Protein AF-A0A7S3TUI2-F1 (afdb_monomer)

Radius of gyration: 23.2 Å; Cα contacts (8 Å, |Δi|>4): 223; chains: 1; bounding box: 75×54×44 Å

InterPro domains:
  IPR006652 Kelch repeat type 1 [PF01344] (15-44)
  IPR006652 Kelch repeat type 1 [PF01344] (53-99)
  IPR006652 Kelch repeat type 1 [SM00612] (15-64)
  IPR006652 Kelch re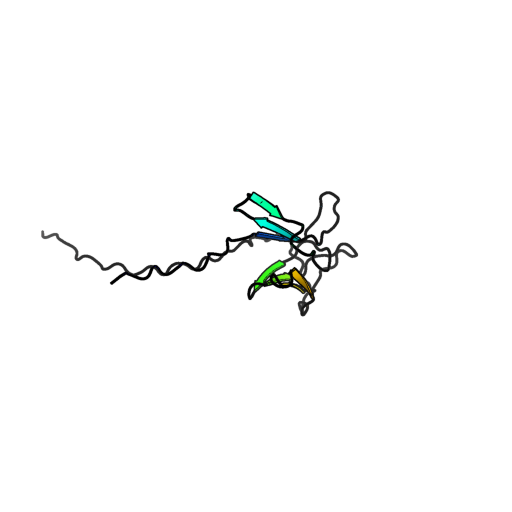peat type 1 [SM00612] (65-118)
  IPR015915 Kelch-type beta-propeller [G3DSA:2.120.10.80] (8-119)
  IPR015915 Kelch-type beta-propeller [SSF117281] (14-117)

Secondary structure (DSSP, 8-state):
-----------PPP-EEEE--B-TTS-B---EEEEETTTTEEESTTSPPPSS--BS-EEEEETTEEEEE--B-TTT-PBP--EEEEETTTTEEEEEPPPSS-----TTS--------PPPP-PPPPPPPP-----

Mean predicted aligned error: 13.83 Å

pLDDT: mean 73.82, std 20.95, range [31.34, 95.69]

Foldseek 3Di:
DDDDDPPDPPPPQDKDKDAWAADPVRATFQFIWIADPVVRDIDRPLADGEPAGFHQWDWDADPNKIKTAWGAHPPPRDTFQWMWIADNVVRDIDTDDGHPDRDGNPPPDDDDPDPPPDPDPDDDDDDDDDDDDDD

Organism: Emiliania huxleyi (NCBI:txid2903)

Nearest PDB structures (foldseek):
  8pjz-assembly1_A  TM=9.582E-01  e=3.071E-08  synthetic construct
  8pjt-assembly4_D  TM=9.402E-01  e=4.796E-08  synthetic construct
  8pjt-assembly1_A  TM=9.113E-01  e=6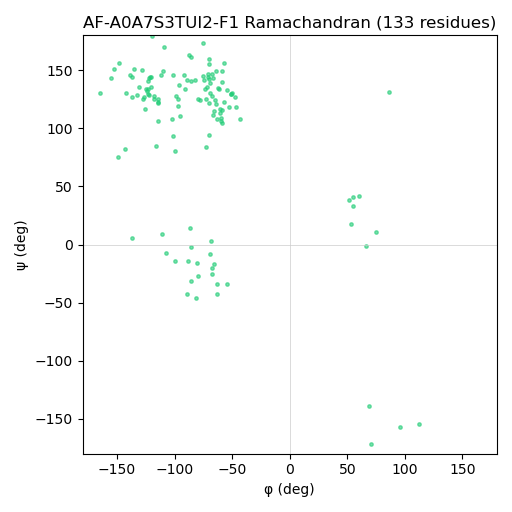.700E-08  synthetic construct
  2xn4-assembly2_B  TM=9.693E-01  e=2.552E-07  Homo sapiens
  2woz-assembly1_A-2  TM=9.482E-01  e=1.435E-06  Rattus norvegicus

Solvent-accessible surface area (backbone atoms only — not comparable to full-atom values): 8543 Å² total; per-residue (Å²): 136,85,82,79,77,78,75,75,71,80,76,76,74,81,65,50,76,49,65,46,29,66,48,97,86,69,46,51,30,24,54,32,40,34,37,36,78,88,81,71,43,76,43,52,92,81,42,51,48,50,94,60,39,22,23,52,59,45,76,49,78,57,97,82,23,43,36,44,38,32,2,28,36,73,91,76,62,45,59,27,26,53,23,38,36,36,36,75,87,80,44,41,57,43,82,51,82,55,50,96,63,58,39,61,56,67,84,89,72,77,89,81,86,78,82,79,73,75,77,77,80,79,77,83,76,84,82,77,84,87,81,83,80,92,131

Structure (mmCIF, N/CA/C/O backbone):
data_AF-A0A7S3TUI2-F1
#
_entry.id   AF-A0A7S3TUI2-F1
#
loop_
_atom_site.group_PDB
_atom_site.id
_atom_site.type_symbol
_atom_site.label_atom_id
_atom_site.label_alt_id
_atom_site.label_comp_id
_atom_site.label_asym_id
_atom_site.label_entity_id
_atom_site.label_seq_id
_atom_site.pdbx_PDB_ins_code
_atom_site.Cartn_x
_atom_site.Cartn_y
_atom_site.Cartn_z
_atom_site.occupancy
_atom_site.B_iso_or_equiv
_atom_site.auth_seq_id
_atom_site.auth_comp_id
_atom_site.auth_asym_id
_atom_site.auth_atom_id
_atom_site.pdbx_PDB_model_num
ATOM 1 N N . ALA A 1 1 ? -46.607 -6.151 27.277 1.00 38.62 1 ALA A N 1
ATOM 2 C CA . ALA A 1 1 ? -45.816 -6.702 26.156 1.00 38.62 1 ALA A CA 1
ATOM 3 C C . ALA A 1 1 ? -44.622 -5.784 25.904 1.00 38.62 1 ALA A C 1
ATOM 5 O O . ALA A 1 1 ? -44.820 -4.630 25.546 1.00 38.62 1 ALA A O 1
ATOM 6 N N . ALA A 1 2 ? -43.404 -6.236 26.212 1.00 39.94 2 ALA A N 1
ATOM 7 C CA . ALA A 1 2 ? -42.20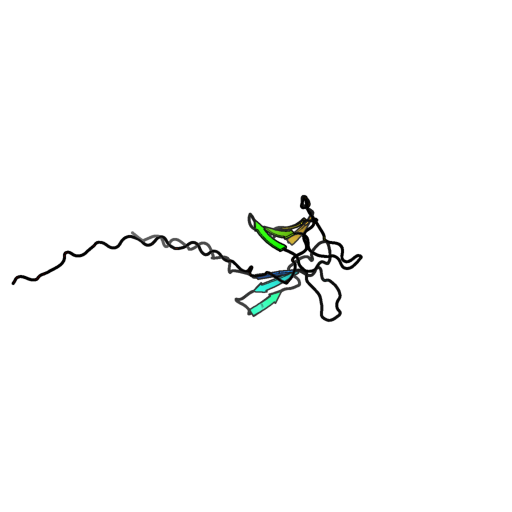0 -5.408 26.150 1.00 39.94 2 ALA A CA 1
ATOM 8 C C . ALA A 1 2 ? -41.713 -5.251 24.699 1.00 39.94 2 ALA A C 1
ATOM 10 O O . ALA A 1 2 ? -41.465 -6.238 24.009 1.00 39.94 2 ALA A O 1
ATOM 11 N N . ALA A 1 3 ? -41.572 -4.005 24.247 1.00 47.34 3 ALA A N 1
ATOM 12 C CA . ALA A 1 3 ? -41.016 -3.672 22.943 1.00 47.34 3 ALA A CA 1
ATOM 13 C C . ALA A 1 3 ? -39.532 -4.070 22.888 1.00 47.34 3 ALA A C 1
ATOM 15 O O . ALA A 1 3 ? -38.692 -3.529 23.612 1.00 47.34 3 ALA A O 1
ATOM 16 N N . GLY A 1 4 ? -39.215 -5.040 22.029 1.00 44.81 4 GLY A N 1
ATOM 17 C CA . GLY A 1 4 ? -37.859 -5.521 21.798 1.00 44.81 4 GLY A CA 1
ATOM 18 C C . GLY A 1 4 ? -36.952 -4.397 21.307 1.00 44.81 4 GLY A C 1
ATOM 19 O O . GLY A 1 4 ? -37.056 -3.944 20.166 1.00 44.81 4 GLY A O 1
ATOM 20 N N . ARG A 1 5 ? -36.031 -3.957 22.168 1.00 60.12 5 ARG A N 1
ATOM 21 C CA . ARG A 1 5 ? -34.910 -3.098 21.782 1.00 60.12 5 ARG A CA 1
ATOM 22 C C . ARG A 1 5 ? -34.095 -3.844 20.730 1.00 60.12 5 ARG A C 1
ATOM 24 O O . ARG A 1 5 ? -33.386 -4.797 21.051 1.00 60.12 5 ARG A O 1
ATOM 31 N N . ARG A 1 6 ? -34.200 -3.419 19.468 1.00 57.91 6 ARG A N 1
ATOM 32 C CA . ARG A 1 6 ? -33.293 -3.854 18.402 1.00 57.91 6 ARG A CA 1
ATOM 33 C C . ARG A 1 6 ? -31.892 -3.448 18.847 1.00 57.91 6 ARG A C 1
ATOM 35 O O . ARG A 1 6 ? -31.571 -2.264 18.863 1.00 57.91 6 ARG A O 1
ATOM 42 N N . ARG A 1 7 ? -31.083 -4.412 19.290 1.00 57.09 7 ARG A N 1
ATOM 43 C CA . ARG A 1 7 ? -29.672 -4.161 19.582 1.00 57.09 7 ARG A CA 1
ATOM 44 C C . ARG A 1 7 ? -29.042 -3.707 18.271 1.00 57.09 7 ARG A C 1
ATOM 46 O O . ARG A 1 7 ? -28.997 -4.478 17.313 1.00 57.09 7 ARG A O 1
ATOM 53 N N . CYS A 1 8 ? -28.607 -2.450 18.214 1.00 49.78 8 CYS A N 1
ATOM 54 C CA . CYS A 1 8 ? -27.708 -1.997 17.166 1.00 49.78 8 CYS A CA 1
ATOM 55 C C . CYS A 1 8 ? -26.528 -2.970 17.160 1.00 49.78 8 CYS A C 1
ATOM 57 O O . CYS A 1 8 ? -25.853 -3.116 18.181 1.00 49.78 8 CYS A O 1
ATOM 59 N N . ARG A 1 9 ? -26.316 -3.677 16.041 1.00 54.94 9 ARG A N 1
ATOM 60 C CA . ARG A 1 9 ? -25.053 -4.386 15.801 1.00 54.94 9 ARG A CA 1
ATOM 61 C C . ARG A 1 9 ? -23.949 -3.388 16.123 1.00 54.94 9 ARG A C 1
ATOM 63 O O . ARG A 1 9 ? -24.029 -2.261 15.637 1.00 54.94 9 ARG A O 1
ATOM 70 N N . SER A 1 10 ? -23.005 -3.764 16.982 1.00 58.78 10 SER A N 1
ATOM 71 C CA . SER A 1 10 ? -21.883 -2.914 17.385 1.00 58.78 10 SER A CA 1
ATOM 72 C C . SER A 1 10 ? -21.327 -2.213 16.148 1.00 58.78 10 SER A C 1
ATOM 74 O O . SER A 1 10 ? -20.761 -2.871 15.271 1.00 58.78 10 SER A O 1
ATOM 76 N N . ALA A 1 11 ? -21.570 -0.907 16.025 1.00 59.66 11 ALA A N 1
ATOM 77 C CA . ALA A 1 11 ? -21.078 -0.143 14.896 1.00 59.66 11 ALA A CA 1
ATOM 78 C C . ALA A 1 11 ? -19.554 -0.206 14.971 1.00 59.66 11 ALA A C 1
ATOM 80 O O . ALA A 1 11 ? -18.949 0.344 15.893 1.00 59.66 11 ALA A O 1
ATOM 81 N N . ARG A 1 12 ? -18.937 -0.961 14.059 1.00 65.69 12 ARG A N 1
ATOM 82 C CA . ARG A 1 12 ? -17.483 -1.047 13.973 1.00 65.69 12 ARG A CA 1
ATOM 83 C C . ARG A 1 12 ? -16.993 0.371 13.686 1.00 65.69 12 ARG A C 1
ATOM 85 O O . ARG A 1 12 ? -17.400 0.964 12.688 1.00 65.69 12 ARG A O 1
ATOM 92 N N . ARG A 1 13 ? -16.219 0.942 14.614 1.00 76.12 13 ARG A N 1
ATOM 93 C CA . ARG A 1 13 ? -15.742 2.325 14.507 1.00 76.12 13 ARG A CA 1
ATOM 94 C C . ARG A 1 13 ? -14.919 2.476 13.221 1.00 76.12 13 ARG A C 1
ATOM 96 O O . ARG A 1 13 ? -14.184 1.544 12.878 1.00 76.12 13 ARG A O 1
ATOM 103 N N . PRO A 1 14 ? -15.064 3.594 12.489 1.00 82.81 14 PRO A N 1
ATOM 104 C CA . PRO A 1 14 ? -14.249 3.834 11.309 1.00 82.81 14 PRO A CA 1
ATOM 105 C C . PRO A 1 14 ? -12.780 3.919 11.731 1.00 82.81 14 PRO A C 1
ATOM 107 O O . PRO A 1 14 ? -12.460 4.570 12.721 1.00 82.81 14 PRO A O 1
ATOM 110 N N . ARG A 1 15 ? -11.908 3.247 10.982 1.00 86.00 15 ARG A N 1
ATOM 111 C CA . ARG A 1 15 ? -10.452 3.317 11.133 1.00 86.00 15 ARG A CA 1
ATOM 112 C C . ARG A 1 15 ? -9.857 3.790 9.823 1.00 86.00 15 ARG A C 1
ATOM 114 O O . ARG A 1 15 ? -10.380 3.441 8.762 1.00 86.00 15 ARG A O 1
ATOM 121 N N . MET A 1 16 ? -8.797 4.579 9.908 1.00 90.88 16 MET A N 1
ATOM 122 C CA . MET A 1 16 ? -8.069 5.054 8.737 1.00 90.88 16 MET A CA 1
ATOM 123 C C . MET A 1 16 ? -6.803 4.223 8.559 1.00 90.88 16 MET A C 1
ATOM 125 O O . MET A 1 16 ? -6.217 3.768 9.536 1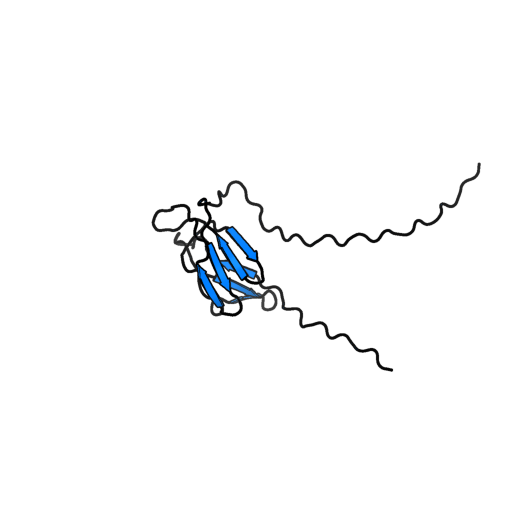.00 90.88 16 MET A O 1
ATOM 129 N N . PHE A 1 17 ? -6.424 4.004 7.305 1.00 90.81 17 PHE A N 1
ATOM 130 C CA . PHE A 1 17 ? -5.213 3.290 6.934 1.00 90.81 17 PHE A CA 1
ATOM 131 C C . PHE A 1 17 ? -4.389 4.182 6.015 1.00 90.81 17 PHE A C 1
ATOM 133 O O . PHE A 1 17 ? -4.940 4.765 5.077 1.00 90.81 17 PHE A O 1
ATOM 140 N N . VAL A 1 18 ? -3.094 4.275 6.288 1.00 91.00 18 VAL A N 1
ATOM 141 C CA . VAL A 1 18 ? -2.108 4.995 5.478 1.00 91.00 18 VAL A CA 1
ATOM 142 C C . VAL A 1 18 ? -1.027 4.006 5.089 1.00 91.00 18 VAL A C 1
ATOM 144 O O . VAL A 1 18 ? -0.600 3.216 5.920 1.00 91.00 18 VAL A O 1
ATOM 147 N N . PHE A 1 19 ? -0.629 3.994 3.822 1.00 91.31 19 PHE A N 1
ATOM 148 C CA . PHE A 1 19 ? 0.406 3.087 3.349 1.00 91.31 19 PHE A CA 1
ATOM 149 C C . PHE A 1 19 ? 1.158 3.645 2.152 1.00 91.31 19 PHE A C 1
ATOM 151 O O . PHE A 1 19 ? 0.599 4.380 1.333 1.00 91.31 19 PHE A O 1
ATOM 158 N N . GLY A 1 20 ? 2.417 3.232 2.037 1.00 90.00 20 GLY A N 1
ATOM 159 C CA . GLY A 1 20 ? 3.319 3.713 0.998 1.00 90.00 20 GLY A CA 1
ATOM 160 C C . GLY A 1 20 ? 3.744 5.165 1.198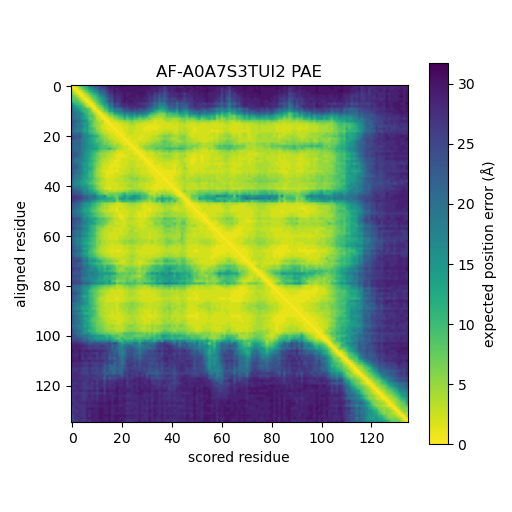 1.00 90.00 20 GLY A C 1
ATOM 161 O O . GLY A 1 20 ? 3.457 5.793 2.212 1.00 90.00 20 GLY A O 1
ATOM 162 N N . GLY A 1 21 ? 4.431 5.714 0.199 1.00 88.31 21 GLY A N 1
ATOM 163 C CA . GLY A 1 21 ? 4.916 7.091 0.217 1.00 88.31 21 GLY A CA 1
ATOM 164 C C . GLY A 1 21 ? 6.434 7.178 0.287 1.00 88.31 21 GLY A C 1
ATOM 165 O O . GLY A 1 21 ? 7.145 6.289 -0.182 1.00 88.31 21 GLY A O 1
ATOM 166 N N . ARG A 1 22 ? 6.920 8.298 0.820 1.00 88.69 22 ARG A N 1
ATOM 167 C CA . ARG A 1 22 ? 8.341 8.639 0.908 1.00 88.69 22 ARG A CA 1
ATOM 168 C C . ARG A 1 22 ? 8.644 9.128 2.322 1.00 88.69 22 ARG A C 1
ATOM 170 O O . ARG A 1 22 ? 7.933 10.005 2.809 1.00 88.69 22 ARG A O 1
ATOM 177 N N . SER A 1 23 ? 9.662 8.556 2.958 1.00 88.12 23 SER A N 1
ATOM 178 C CA . SER A 1 23 ? 10.109 8.948 4.297 1.00 88.12 23 SER A CA 1
ATOM 179 C C . SER A 1 23 ? 10.891 10.268 4.274 1.00 88.12 23 SER A C 1
ATOM 181 O O . SER A 1 23 ? 11.206 10.812 3.208 1.00 88.12 23 SER A O 1
ATOM 183 N N . SER A 1 24 ? 11.230 10.779 5.463 1.00 87.19 24 SER A N 1
ATOM 184 C CA . SER A 1 24 ? 12.104 11.949 5.643 1.00 87.19 24 SER A CA 1
ATOM 185 C C . SER A 1 24 ? 13.452 11.792 4.941 1.00 87.19 24 SER A C 1
ATOM 187 O O . SER A 1 24 ? 13.969 12.754 4.380 1.00 87.19 24 SER A O 1
ATOM 189 N N . ASP A 1 25 ? 13.965 10.564 4.896 1.00 88.81 25 ASP A N 1
ATOM 190 C CA . ASP A 1 25 ? 15.281 10.232 4.345 1.00 88.81 25 ASP A CA 1
ATOM 191 C C . ASP A 1 25 ? 15.227 9.981 2.835 1.00 88.81 25 ASP A C 1
ATOM 193 O O . ASP A 1 25 ? 16.145 9.423 2.246 1.00 88.81 25 ASP A O 1
ATOM 197 N N . ALA A 1 26 ? 14.124 10.380 2.198 1.00 83.88 26 ALA A N 1
ATOM 198 C CA . ALA A 1 26 ? 13.827 10.180 0.789 1.00 83.88 26 ALA A CA 1
ATOM 199 C C . ALA A 1 26 ? 13.615 8.730 0.326 1.00 83.88 26 ALA A C 1
ATOM 201 O O . ALA A 1 26 ? 13.251 8.548 -0.839 1.00 83.88 26 ALA A O 1
ATOM 202 N N . ALA A 1 27 ? 13.741 7.749 1.219 1.00 87.88 27 ALA A N 1
ATOM 203 C CA . ALA A 1 27 ? 13.476 6.347 0.924 1.00 87.88 27 ALA A CA 1
ATOM 204 C C . ALA A 1 27 ? 11.986 6.108 0.664 1.00 87.88 27 ALA A C 1
ATOM 206 O O . ALA A 1 27 ? 11.114 6.770 1.247 1.00 87.88 27 ALA A O 1
ATOM 207 N N . PHE A 1 28 ? 11.667 5.164 -0.219 1.00 89.75 28 PHE A N 1
ATOM 208 C CA . PHE A 1 28 ? 10.273 4.782 -0.416 1.00 89.75 28 PHE A CA 1
ATOM 209 C C . PHE A 1 28 ? 9.899 3.785 0.669 1.00 89.75 28 PHE A C 1
ATOM 211 O O . PHE A 1 28 ? 10.688 2.921 1.044 1.00 89.75 28 PHE A O 1
ATOM 218 N N . VAL A 1 29 ? 8.681 3.899 1.187 1.00 90.56 29 VAL A N 1
ATOM 219 C CA . VAL A 1 29 ? 8.228 3.048 2.291 1.00 90.56 29 VAL A CA 1
ATOM 220 C C . VAL A 1 29 ? 7.172 2.061 1.820 1.00 90.56 29 VAL A C 1
ATOM 222 O O . VAL A 1 29 ? 6.410 2.321 0.886 1.00 90.56 29 VAL A O 1
ATOM 225 N N . ASN A 1 30 ? 7.141 0.901 2.468 1.00 91.56 30 ASN A N 1
ATOM 226 C CA . ASN A 1 30 ? 6.083 -0.099 2.349 1.00 91.56 30 ASN A CA 1
ATOM 227 C C . ASN A 1 30 ? 5.261 -0.221 3.640 1.00 91.56 30 ASN A C 1
ATOM 229 O O . ASN A 1 30 ? 4.455 -1.142 3.755 1.00 91.56 30 ASN A O 1
ATOM 233 N N . SER A 1 31 ? 5.457 0.676 4.610 1.00 90.44 31 SER A N 1
ATOM 234 C CA . SER A 1 31 ? 4.713 0.660 5.866 1.00 90.44 31 SER A CA 1
ATOM 235 C C . SER A 1 31 ? 3.208 0.774 5.617 1.00 90.44 31 SER A C 1
ATOM 237 O O . SER A 1 31 ? 2.752 1.369 4.636 1.00 90.44 31 SER A O 1
ATOM 239 N N . LEU A 1 32 ? 2.442 0.155 6.511 1.00 91.00 32 LEU A N 1
ATOM 240 C CA . LEU A 1 32 ? 1.005 0.330 6.654 1.00 91.00 32 LEU A CA 1
ATOM 241 C C . LEU A 1 32 ? 0.784 0.783 8.093 1.00 91.00 32 LEU A C 1
ATOM 243 O O . LEU A 1 32 ? 1.257 0.137 9.017 1.00 91.00 32 LEU A O 1
ATOM 247 N N . GLU A 1 33 ? 0.058 1.873 8.273 1.00 90.31 33 GLU A N 1
ATOM 248 C CA . GLU A 1 33 ? -0.250 2.459 9.570 1.00 90.31 33 GLU A CA 1
ATOM 249 C C . GLU A 1 33 ? -1.764 2.557 9.714 1.00 90.31 33 GLU A C 1
ATOM 251 O O . GLU A 1 33 ? -2.484 2.867 8.754 1.00 90.31 33 GLU A O 1
ATOM 256 N N . ARG A 1 34 ? -2.271 2.281 10.916 1.00 91.12 34 ARG A N 1
ATOM 257 C CA . ARG A 1 34 ? -3.702 2.337 11.209 1.00 91.12 34 ARG A CA 1
ATOM 258 C C . ARG A 1 34 ? -3.990 3.377 12.274 1.00 91.12 34 ARG A C 1
ATOM 260 O O . ARG A 1 34 ? -3.500 3.256 13.382 1.00 91.12 34 ARG A O 1
ATOM 267 N N . TYR A 1 35 ? -4.876 4.316 11.987 1.00 90.50 35 TYR A N 1
ATOM 268 C CA . TYR A 1 35 ? -5.327 5.300 12.964 1.00 90.50 35 TYR A CA 1
ATOM 269 C C . TYR A 1 35 ? -6.671 4.900 13.581 1.00 90.50 35 TYR A C 1
ATOM 271 O O . TYR A 1 35 ? -7.645 4.632 12.855 1.00 90.50 35 TYR A O 1
ATOM 279 N N . ASP A 1 36 ? -6.729 4.877 14.916 1.00 88.62 36 ASP A N 1
ATOM 280 C CA . ASP A 1 36 ? -7.970 4.730 15.678 1.00 88.62 36 ASP A CA 1
ATOM 281 C C . ASP A 1 36 ? -8.424 6.099 16.230 1.00 88.62 36 ASP A C 1
ATOM 283 O O . ASP A 1 36 ? -7.842 6.621 17.182 1.00 88.62 36 ASP A O 1
ATOM 287 N N . PRO A 1 37 ? -9.502 6.697 15.682 1.00 88.62 37 PRO A N 1
ATOM 288 C CA . PRO A 1 37 ? -9.977 8.009 16.123 1.00 88.62 37 PRO A CA 1
ATOM 289 C C . PRO A 1 37 ? -10.587 8.000 17.532 1.00 88.62 37 PRO A C 1
ATOM 291 O O . PRO A 1 37 ? -10.939 9.060 18.042 1.00 88.62 37 PRO A O 1
ATOM 294 N N . SER A 1 38 ? -10.794 6.828 18.147 1.00 88.56 38 SER A N 1
ATOM 295 C CA . SER A 1 38 ? -11.338 6.743 19.505 1.00 88.56 38 SER A CA 1
ATOM 296 C C . SER A 1 38 ? -10.279 6.852 20.593 1.00 88.56 38 SER A C 1
ATOM 298 O O . SER A 1 38 ? -10.582 7.394 21.654 1.00 88.56 38 SER A O 1
ATOM 300 N N . THR A 1 39 ? -9.062 6.383 20.323 1.00 90.56 39 THR A N 1
ATOM 301 C CA . THR A 1 39 ? -7.902 6.560 21.207 1.00 90.56 39 THR A CA 1
ATOM 302 C C . THR A 1 39 ? -7.004 7.703 20.749 1.00 90.56 39 THR A C 1
ATOM 304 O O . THR A 1 39 ? -6.218 8.204 21.542 1.00 90.56 39 THR A O 1
ATOM 307 N N . ASN A 1 40 ? -7.190 8.178 19.510 1.00 90.81 40 ASN A N 1
ATOM 308 C CA . ASN A 1 40 ? -6.343 9.176 18.864 1.00 90.81 40 ASN A CA 1
ATOM 309 C C . ASN A 1 40 ? -4.887 8.700 18.730 1.00 90.81 40 ASN A C 1
ATOM 311 O O . ASN A 1 40 ? -3.944 9.456 18.949 1.00 90.81 40 ASN A O 1
ATOM 315 N N . GLU A 1 41 ? -4.718 7.436 18.356 1.00 90.56 41 GLU A N 1
ATOM 316 C CA . GLU A 1 41 ? -3.412 6.789 18.260 1.00 90.56 41 GLU A CA 1
ATOM 317 C C . GLU A 1 41 ? -3.228 6.119 16.899 1.00 90.56 41 GLU A C 1
ATOM 319 O O . GLU A 1 41 ? -4.187 5.666 16.259 1.00 90.56 41 GLU A O 1
ATOM 324 N N . TRP A 1 42 ? -1.969 6.063 16.470 1.00 90.06 42 TRP A N 1
ATOM 325 C CA . TRP A 1 42 ? -1.524 5.238 15.357 1.00 90.06 42 TRP A CA 1
ATOM 326 C C . TRP A 1 42 ? -1.078 3.878 15.892 1.00 90.06 42 TRP A C 1
ATOM 328 O O . TRP A 1 42 ? -0.355 3.787 16.878 1.00 90.06 42 TRP A O 1
ATOM 338 N N . GLU A 1 43 ? -1.529 2.817 15.239 1.00 85.62 43 GLU A N 1
ATOM 339 C CA . GLU A 1 43 ? -1.209 1.436 15.558 1.00 85.62 43 GLU A CA 1
ATOM 340 C C . GLU A 1 43 ? -0.399 0.832 14.408 1.00 85.62 43 GLU A C 1
ATOM 342 O O . GLU A 1 43 ? -0.948 0.525 13.344 1.00 85.62 43 GLU A O 1
ATOM 347 N N . GLU A 1 44 ? 0.898 0.647 14.633 1.00 71.25 44 GLU A N 1
ATOM 348 C CA . GLU A 1 44 ? 1.828 0.075 13.650 1.00 71.25 44 GLU A CA 1
ATOM 349 C C . GLU A 1 44 ? 1.893 -1.456 13.754 1.00 71.25 44 GLU A C 1
ATOM 351 O O . GLU A 1 44 ? 1.794 -2.166 12.758 1.00 71.25 44 GLU A O 1
ATOM 356 N N . GLU A 1 45 ? 1.944 -2.000 14.973 1.00 60.66 45 GLU A N 1
ATOM 357 C CA . GLU A 1 45 ? 2.119 -3.444 15.213 1.00 60.66 45 GLU A CA 1
ATOM 358 C C . GLU A 1 45 ? 0.940 -4.306 14.725 1.00 60.66 45 GLU A C 1
ATOM 360 O O . GLU A 1 45 ? 1.041 -5.525 14.577 1.00 60.66 45 GLU A O 1
ATOM 365 N N . ALA A 1 46 ? -0.218 -3.692 14.478 1.00 64.00 46 ALA A N 1
ATOM 366 C CA . ALA A 1 46 ? -1.442 -4.409 14.145 1.00 64.00 46 ALA A CA 1
ATOM 367 C C . ALA A 1 46 ? -1.596 -4.729 12.647 1.00 64.00 46 ALA A C 1
ATOM 369 O O . ALA A 1 46 ? -2.624 -5.316 12.271 1.00 64.00 46 ALA A O 1
ATOM 370 N N . VAL A 1 47 ? -0.651 -4.309 11.800 1.00 80.31 47 VAL A N 1
ATOM 371 C CA . VAL A 1 47 ? -0.813 -4.282 10.343 1.00 80.31 47 VAL A CA 1
ATOM 372 C C . VAL A 1 47 ? 0.471 -4.671 9.598 1.00 80.31 47 VAL A C 1
ATOM 374 O O . VAL A 1 47 ? 1.546 -4.158 9.875 1.00 80.31 47 VAL A O 1
ATOM 377 N N . ALA A 1 48 ? 0.367 -5.600 8.640 1.00 88.88 48 ALA A N 1
ATOM 378 C CA . ALA A 1 48 ? 1.523 -6.022 7.845 1.00 88.88 48 ALA A CA 1
ATOM 379 C C . ALA A 1 48 ? 1.902 -4.963 6.790 1.00 88.88 48 ALA A C 1
ATOM 381 O O . ALA A 1 48 ? 1.000 -4.351 6.204 1.00 88.88 48 ALA A O 1
ATOM 382 N N . PRO A 1 49 ? 3.201 -4.776 6.493 1.00 91.44 49 PRO A N 1
ATOM 383 C CA . PRO A 1 49 ? 3.643 -3.865 5.443 1.00 91.44 49 PRO A CA 1
ATOM 384 C C . PRO A 1 49 ? 3.298 -4.410 4.049 1.00 91.44 49 PRO A C 1
ATOM 386 O O . PRO A 1 49 ? 3.164 -5.621 3.860 1.00 91.44 49 PRO A O 1
ATOM 389 N N . MET A 1 50 ? 3.177 -3.513 3.068 1.00 92.00 50 MET A N 1
ATOM 390 C CA . MET A 1 50 ? 3.034 -3.866 1.652 1.00 92.00 50 MET A CA 1
ATOM 391 C C . MET A 1 50 ? 4.205 -4.736 1.179 1.00 92.00 50 MET A C 1
ATOM 393 O O . MET A 1 50 ? 5.314 -4.675 1.719 1.00 92.00 50 MET A O 1
ATOM 397 N N . LEU A 1 51 ? 3.980 -5.509 0.117 1.00 91.38 51 LEU A N 1
ATOM 398 C CA . LEU A 1 51 ? 4.994 -6.405 -0.447 1.00 91.38 51 LEU A CA 1
ATOM 399 C C . LEU A 1 51 ? 6.151 -5.633 -1.082 1.00 91.38 51 LEU A C 1
ATOM 401 O O . LEU A 1 51 ? 7.260 -6.149 -1.190 1.00 91.38 51 LEU A O 1
ATOM 405 N N . THR A 1 52 ? 5.898 -4.399 -1.507 1.00 88.81 52 THR A N 1
ATOM 406 C CA . THR A 1 52 ? 6.905 -3.545 -2.134 1.00 88.81 52 THR A CA 1
ATOM 407 C C . THR A 1 52 ? 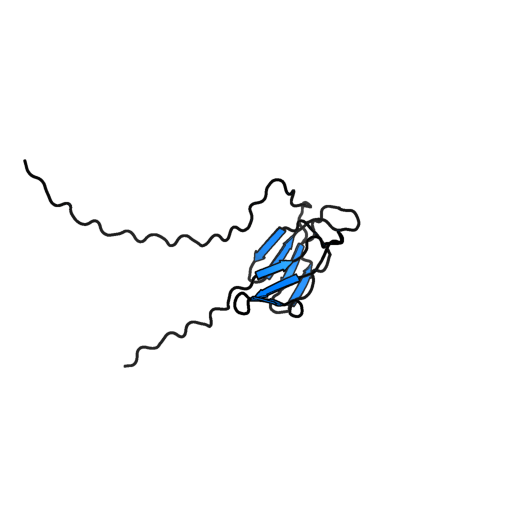6.799 -2.109 -1.636 1.00 88.81 52 THR A C 1
ATOM 409 O O . THR A 1 52 ? 5.712 -1.603 -1.346 1.00 88.81 52 THR A O 1
ATOM 412 N N . ALA A 1 53 ? 7.950 -1.445 -1.539 1.00 90.25 53 ALA A N 1
ATOM 413 C CA . ALA A 1 53 ? 8.038 -0.030 -1.210 1.00 90.25 53 ALA A CA 1
ATOM 414 C C . ALA A 1 53 ? 7.734 0.819 -2.443 1.00 90.25 53 ALA A C 1
ATOM 416 O O . ALA A 1 53 ? 8.335 0.634 -3.506 1.00 90.25 53 ALA A O 1
ATOM 417 N N . ARG A 1 54 ? 6.768 1.731 -2.312 1.00 89.25 54 ARG A N 1
ATOM 418 C CA . ARG A 1 54 ? 6.250 2.499 -3.448 1.00 89.25 54 ARG A CA 1
ATOM 419 C C . ARG A 1 54 ? 5.645 3.832 -3.016 1.00 89.25 54 ARG A C 1
ATOM 421 O O . ARG A 1 54 ? 4.953 3.911 -2.001 1.00 89.25 54 ARG A O 1
ATOM 428 N N . ARG A 1 55 ? 5.837 4.874 -3.832 1.00 87.69 55 ARG A N 1
ATOM 429 C CA . ARG A 1 55 ? 5.171 6.185 -3.686 1.00 87.69 55 ARG A CA 1
ATOM 430 C C . ARG A 1 55 ? 4.131 6.419 -4.779 1.00 87.69 55 ARG A C 1
ATOM 432 O O . ARG A 1 55 ? 4.078 5.678 -5.757 1.00 87.69 55 ARG A O 1
ATOM 439 N N . CYS A 1 56 ? 3.327 7.475 -4.625 1.00 85.06 56 CYS A N 1
ATOM 440 C CA . CYS A 1 56 ? 2.301 7.874 -5.601 1.00 85.06 56 CYS A CA 1
ATOM 441 C C . CYS A 1 56 ? 1.308 6.742 -5.931 1.00 85.06 56 CYS A C 1
ATOM 443 O O . CYS A 1 56 ? 0.831 6.625 -7.060 1.00 85.06 56 CYS A O 1
ATOM 445 N N . VAL A 1 57 ? 1.012 5.897 -4.939 1.00 87.06 57 VAL A N 1
ATOM 446 C CA . VAL A 1 57 ? 0.085 4.771 -5.073 1.00 87.06 57 VAL A CA 1
ATOM 447 C C . VAL A 1 57 ? -1.354 5.254 -5.184 1.00 87.06 57 VAL A C 1
ATOM 449 O O . VAL A 1 57 ? -1.743 6.252 -4.574 1.00 87.06 57 VAL A O 1
ATOM 452 N N . ARG A 1 58 ? -2.171 4.523 -5.941 1.00 89.31 58 ARG A N 1
ATOM 453 C CA . ARG A 1 58 ? -3.625 4.713 -5.957 1.00 89.31 58 ARG A CA 1
ATOM 454 C C . ARG A 1 58 ? -4.263 3.711 -5.007 1.00 89.31 58 ARG A C 1
ATOM 456 O O . ARG A 1 58 ? -3.872 2.546 -4.993 1.00 89.31 58 ARG A O 1
ATOM 463 N N . THR A 1 59 ? -5.243 4.162 -4.229 1.00 91.31 59 THR A N 1
ATOM 464 C CA . THR A 1 59 ? -5.856 3.349 -3.175 1.00 91.31 59 THR A CA 1
ATOM 465 C C . THR A 1 59 ? -7.359 3.206 -3.376 1.00 91.31 59 THR A C 1
ATOM 467 O O . THR A 1 59 ? -8.038 4.128 -3.831 1.00 91.31 59 THR A O 1
ATOM 470 N N . ALA A 1 60 ? -7.893 2.028 -3.059 1.00 92.44 60 ALA A N 1
ATOM 471 C CA . ALA A 1 60 ? -9.327 1.762 -3.111 1.00 92.44 60 ALA A CA 1
ATOM 472 C C . ALA A 1 60 ? -9.738 0.738 -2.051 1.00 92.44 60 ALA A C 1
ATOM 474 O O . ALA A 1 60 ? -8.935 -0.086 -1.615 1.00 92.44 60 ALA A O 1
ATOM 475 N N . VAL A 1 61 ? -11.013 0.768 -1.658 1.00 92.25 61 VAL A N 1
ATOM 476 C CA . VAL A 1 61 ? -11.611 -0.246 -0.784 1.00 92.25 61 VAL A CA 1
ATOM 477 C C . VAL A 1 61 ? -12.665 -1.003 -1.574 1.00 92.25 61 VAL A C 1
ATOM 479 O O . VAL A 1 61 ? -13.622 -0.405 -2.063 1.00 92.25 61 VAL A O 1
ATOM 482 N N . LEU A 1 62 ? -12.507 -2.320 -1.677 1.00 92.50 62 LEU A N 1
ATOM 483 C CA . LEU A 1 62 ? -13.446 -3.192 -2.380 1.00 92.50 62 LEU A CA 1
ATOM 484 C C . LEU A 1 62 ? -13.679 -4.457 -1.556 1.00 92.50 62 LEU A C 1
ATOM 486 O O . LEU A 1 62 ? -12.732 -5.137 -1.165 1.00 92.50 62 LEU A O 1
ATOM 490 N N . ASN A 1 63 ? -14.948 -4.769 -1.282 1.00 90.69 63 ASN A N 1
ATOM 491 C CA . ASN A 1 63 ? -15.365 -5.947 -0.509 1.00 90.69 63 ASN A CA 1
ATOM 492 C C . ASN A 1 63 ? -14.646 -6.088 0.847 1.00 90.69 63 ASN A C 1
ATOM 494 O O . ASN A 1 63 ? -14.289 -7.185 1.265 1.00 90.69 63 ASN A O 1
ATOM 498 N N . GLY A 1 64 ? -14.410 -4.963 1.531 1.00 88.56 64 GLY A N 1
ATOM 499 C CA . GLY A 1 64 ? -13.746 -4.942 2.839 1.00 88.56 64 GLY A CA 1
ATOM 500 C C . GLY A 1 64 ? -12.234 -5.181 2.801 1.00 88.56 64 GLY A C 1
ATOM 501 O O . GLY A 1 64 ? -11.636 -5.365 3.857 1.00 88.56 64 GLY A O 1
ATOM 502 N N . LYS A 1 65 ? -11.617 -5.162 1.617 1.00 91.94 65 LYS A N 1
ATOM 503 C CA . LYS A 1 65 ? -10.168 -5.274 1.426 1.00 91.94 65 LYS A CA 1
ATOM 504 C C . LYS A 1 65 ? -9.604 -3.956 0.901 1.00 91.94 65 LYS A C 1
ATOM 506 O O . LYS A 1 65 ? -10.291 -3.251 0.152 1.00 91.94 65 LYS A O 1
ATOM 511 N N . LEU A 1 66 ? -8.381 -3.620 1.304 1.00 93.44 66 LEU A N 1
ATOM 512 C CA . LEU A 1 66 ? -7.677 -2.438 0.798 1.00 93.44 66 LEU A CA 1
ATOM 513 C C . LEU A 1 66 ? -6.883 -2.837 -0.439 1.00 93.44 66 LEU A C 1
ATOM 515 O O . LEU A 1 66 ? -6.316 -3.923 -0.476 1.00 93.44 66 LEU A O 1
ATOM 519 N N . TYR A 1 67 ? -6.841 -1.969 -1.437 1.00 93.75 67 TYR A N 1
ATOM 520 C CA . TYR A 1 67 ? -6.066 -2.173 -2.651 1.00 93.75 67 TYR A CA 1
ATOM 521 C C . TYR A 1 67 ? -5.066 -1.038 -2.803 1.00 93.75 67 TYR A C 1
ATOM 523 O O . TYR A 1 67 ? -5.421 0.129 -2.624 1.00 93.75 67 TYR A O 1
ATOM 531 N N . SER A 1 68 ? -3.842 -1.406 -3.158 1.00 92.44 68 SER A N 1
ATOM 532 C CA . SER A 1 68 ? -2.766 -0.519 -3.577 1.00 92.44 68 SER A CA 1
ATOM 533 C C . SER A 1 68 ? -2.462 -0.827 -5.037 1.00 92.44 68 SER A C 1
ATOM 535 O O . SER A 1 68 ? -2.194 -1.978 -5.374 1.00 92.44 68 SER A O 1
ATOM 537 N N . ALA A 1 69 ? -2.561 0.165 -5.916 1.00 91.44 69 ALA A N 1
ATOM 538 C CA . ALA A 1 69 ? -2.368 -0.010 -7.350 1.00 91.44 69 ALA A CA 1
ATOM 539 C C . ALA A 1 69 ? -1.330 0.977 -7.892 1.00 91.44 69 ALA A C 1
ATOM 541 O O . ALA A 1 69 ? -1.459 2.195 -7.729 1.00 91.44 69 ALA A O 1
ATOM 542 N N . GLY A 1 70 ? -0.329 0.429 -8.580 1.00 89.62 70 GLY A N 1
ATOM 543 C CA . GLY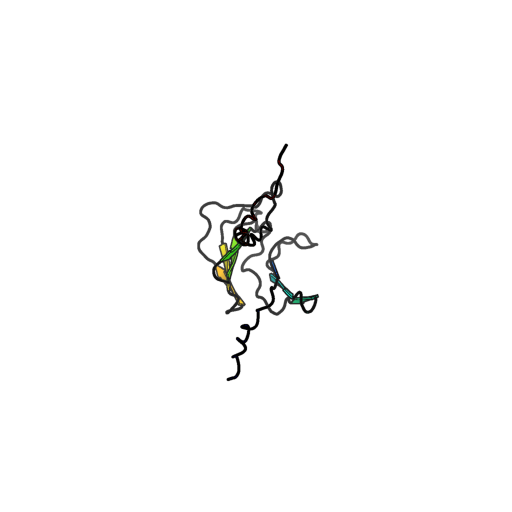 A 1 70 ? 0.694 1.174 -9.303 1.00 89.62 70 GLY A CA 1
ATOM 544 C C . GLY A 1 70 ? 1.671 1.954 -8.422 1.00 89.62 70 GLY A C 1
ATOM 545 O O . GLY A 1 70 ? 2.143 1.449 -7.400 1.00 89.62 70 GLY A O 1
ATOM 546 N N . GLY A 1 71 ? 2.006 3.174 -8.844 1.00 88.25 71 GLY A N 1
ATOM 547 C CA . GLY A 1 71 ? 2.985 4.034 -8.175 1.00 88.25 71 GLY A CA 1
ATOM 548 C C . GLY A 1 71 ? 4.383 3.928 -8.781 1.00 88.25 71 GLY A C 1
ATOM 549 O O . GLY A 1 71 ? 4.532 3.559 -9.942 1.00 88.25 71 GLY A O 1
ATOM 550 N N . GLN A 1 72 ? 5.402 4.271 -7.999 1.00 87.69 72 GLN A N 1
ATOM 551 C CA . GLN A 1 72 ? 6.815 4.179 -8.383 1.00 87.69 72 GLN A CA 1
ATOM 552 C C . GLN A 1 72 ? 7.598 3.468 -7.290 1.00 87.69 72 GLN A C 1
ATOM 554 O O . GLN A 1 72 ? 7.406 3.775 -6.112 1.00 87.69 72 GLN A O 1
ATOM 559 N N . ASN A 1 73 ? 8.464 2.544 -7.683 1.00 82.31 73 ASN A N 1
ATOM 560 C CA . ASN A 1 73 ? 9.445 1.886 -6.822 1.00 82.31 73 ASN A CA 1
ATOM 561 C C . ASN A 1 73 ? 10.752 2.701 -6.766 1.00 82.31 73 ASN A C 1
ATOM 563 O O . ASN A 1 73 ? 11.005 3.581 -7.587 1.00 82.31 73 ASN A O 1
ATOM 567 N N . GLU A 1 74 ? 11.586 2.415 -5.772 1.00 80.50 74 GLU A N 1
ATOM 568 C CA . GLU A 1 74 ? 12.842 3.145 -5.564 1.00 80.50 74 GLU A CA 1
ATOM 569 C C . GLU A 1 74 ? 13.968 2.684 -6.502 1.00 80.50 74 GLU A C 1
ATOM 571 O O . GLU A 1 74 ? 14.838 3.475 -6.846 1.00 80.50 74 GLU A O 1
ATOM 576 N N . ALA A 1 75 ? 13.930 1.423 -6.949 1.00 77.19 75 ALA A N 1
ATOM 577 C CA . ALA A 1 75 ? 15.030 0.790 -7.679 1.00 77.19 75 ALA A CA 1
ATOM 578 C C . ALA A 1 75 ? 15.348 1.454 -9.032 1.00 77.19 75 ALA A C 1
ATOM 580 O O . ALA A 1 75 ? 16.515 1.628 -9.369 1.00 77.19 75 ALA A O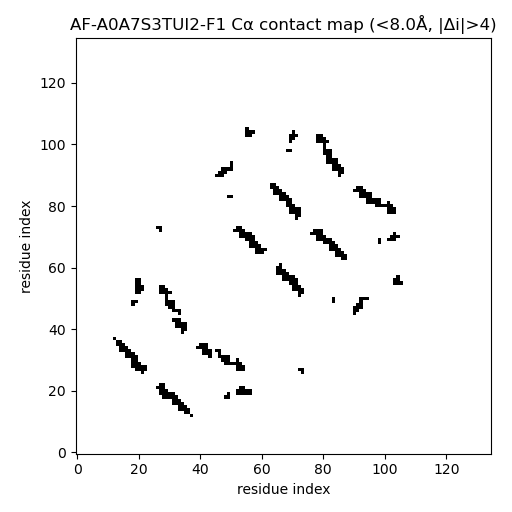 1
ATOM 581 N N . ASP A 1 76 ? 14.325 1.813 -9.805 1.00 75.75 76 ASP A N 1
ATOM 582 C CA . ASP A 1 76 ? 14.466 2.371 -11.156 1.00 75.75 76 ASP A CA 1
ATOM 583 C C . ASP A 1 76 ? 13.522 3.556 -11.416 1.00 75.75 76 ASP A C 1
ATOM 585 O O . ASP A 1 76 ? 13.460 4.065 -12.536 1.00 75.75 76 ASP A O 1
ATOM 589 N N . LEU A 1 77 ? 12.793 4.015 -10.386 1.00 76.69 77 LEU A N 1
ATOM 590 C CA . LEU A 1 77 ? 11.727 5.021 -10.492 1.00 76.69 77 LEU A CA 1
ATOM 591 C C . LEU A 1 77 ? 10.664 4.660 -11.542 1.00 76.69 77 LEU A C 1
ATOM 593 O O . LEU A 1 77 ? 9.889 5.528 -11.968 1.00 76.69 77 LEU A O 1
ATOM 597 N N . ALA A 1 78 ? 10.610 3.389 -11.950 1.00 76.38 78 ALA A N 1
ATOM 598 C CA . ALA A 1 78 ? 9.718 2.942 -12.990 1.00 76.38 78 ALA A CA 1
ATOM 599 C C . ALA A 1 78 ? 8.285 2.963 -12.481 1.00 76.38 78 ALA A C 1
ATOM 601 O O . ALA A 1 78 ? 7.964 2.667 -11.323 1.00 76.38 78 ALA A O 1
ATOM 602 N N . THR A 1 79 ? 7.389 3.313 -13.394 1.00 78.25 79 THR A N 1
ATOM 603 C CA . THR A 1 79 ? 5.972 3.229 -13.121 1.00 78.25 79 THR A CA 1
ATOM 604 C C . THR A 1 79 ? 5.578 1.773 -12.921 1.00 78.25 79 THR A C 1
ATOM 606 O O . THR A 1 79 ? 5.769 0.924 -13.790 1.00 78.25 79 THR A O 1
ATOM 609 N N . PHE A 1 80 ? 4.978 1.492 -11.775 1.00 78.31 80 PHE A N 1
ATOM 610 C CA . PHE A 1 80 ? 4.520 0.167 -11.418 1.00 78.31 80 PHE A CA 1
ATOM 611 C C . PHE A 1 80 ? 3.115 -0.077 -11.968 1.00 78.31 80 PHE A C 1
ATOM 613 O O . PHE A 1 80 ? 2.244 0.794 -11.927 1.00 78.31 80 PHE A O 1
ATOM 620 N N . ASN A 1 81 ? 2.866 -1.292 -12.447 1.00 85.81 81 ASN A N 1
ATOM 621 C CA . ASN A 1 81 ? 1.521 -1.769 -12.764 1.00 85.81 81 ASN A CA 1
ATOM 622 C C . ASN A 1 81 ? 1.009 -2.812 -11.766 1.00 85.81 81 ASN A C 1
ATOM 624 O O . ASN A 1 81 ? -0.157 -3.193 -11.850 1.00 85.81 81 ASN A O 1
ATOM 628 N N . ALA A 1 82 ? 1.841 -3.286 -10.834 1.00 87.44 82 ALA A N 1
ATOM 629 C CA . ALA A 1 82 ? 1.387 -4.276 -9.870 1.00 87.44 82 ALA A CA 1
ATOM 630 C C . ALA A 1 82 ? 0.286 -3.709 -8.971 1.00 87.44 82 ALA A C 1
ATOM 632 O O . ALA A 1 82 ? 0.237 -2.512 -8.662 1.00 87.44 82 ALA A O 1
ATOM 633 N N . VAL A 1 83 ? -0.588 -4.615 -8.558 1.00 92.50 83 VAL A N 1
ATOM 634 C CA . VAL A 1 83 ? -1.674 -4.339 -7.636 1.00 92.50 83 VAL A CA 1
ATOM 635 C C . VAL A 1 83 ? -1.524 -5.297 -6.467 1.00 92.50 83 VAL A C 1
ATOM 637 O O . VAL A 1 83 ? -1.323 -6.497 -6.649 1.00 92.50 83 VAL A O 1
ATOM 640 N N . GLU A 1 84 ? -1.618 -4.757 -5.264 1.00 94.19 84 GLU A N 1
ATOM 641 C CA . GLU A 1 84 ? -1.543 -5.506 -4.019 1.00 94.19 84 GLU A CA 1
ATOM 642 C C . GLU A 1 84 ? -2.833 -5.299 -3.235 1.00 94.19 84 GLU A C 1
ATOM 644 O O . GLU A 1 84 ? -3.429 -4.217 -3.248 1.00 94.19 84 GLU A O 1
ATOM 649 N N . ARG A 1 85 ? -3.274 -6.347 -2.548 1.00 95.62 85 ARG A N 1
ATOM 650 C CA . ARG A 1 85 ? -4.503 -6.343 -1.767 1.00 95.62 85 ARG A CA 1
ATOM 651 C C . ARG A 1 85 ? -4.216 -6.715 -0.324 1.00 95.62 85 ARG A C 1
ATOM 653 O O . ARG A 1 85 ? -3.624 -7.756 -0.074 1.00 95.62 85 ARG A O 1
ATOM 660 N N . TYR A 1 86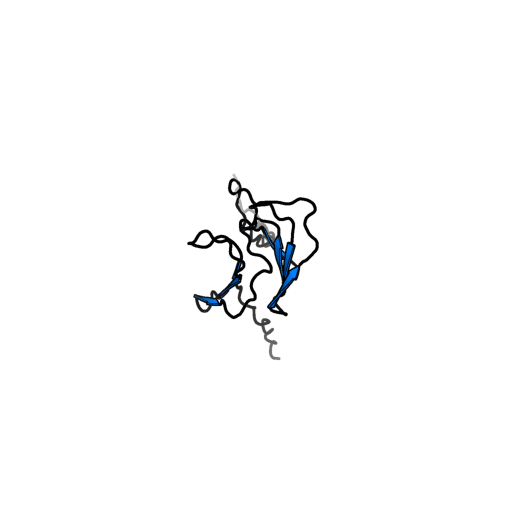 ? -4.700 -5.904 0.608 1.00 95.12 86 TYR A N 1
ATOM 661 C CA . TYR A 1 86 ? -4.661 -6.182 2.036 1.00 95.12 86 TYR A CA 1
ATOM 662 C C . TYR A 1 86 ? -5.981 -6.777 2.513 1.00 95.12 86 TYR A C 1
ATOM 664 O O . TYR A 1 86 ? -7.051 -6.172 2.349 1.00 95.12 86 TYR A O 1
ATOM 672 N N . ASP A 1 87 ? -5.907 -7.941 3.148 1.00 92.56 87 ASP A N 1
ATOM 673 C CA . ASP A 1 87 ? -7.040 -8.561 3.819 1.00 92.56 87 ASP A CA 1
ATOM 674 C C . ASP A 1 87 ? -7.015 -8.248 5.323 1.00 92.56 87 ASP A C 1
ATOM 676 O O . ASP A 1 87 ? -6.095 -8.615 6.050 1.00 92.56 87 ASP A O 1
ATOM 680 N N . LEU A 1 88 ? -8.065 -7.580 5.809 1.00 87.81 88 LEU A N 1
ATOM 681 C CA . LEU A 1 88 ? -8.223 -7.228 7.222 1.00 87.81 88 LEU A CA 1
ATOM 682 C C . LEU A 1 88 ? -8.437 -8.440 8.145 1.00 87.81 88 LEU A C 1
ATOM 684 O O . LEU A 1 88 ? -8.269 -8.297 9.357 1.00 87.81 88 LEU A O 1
ATOM 688 N N . ALA A 1 89 ? -8.864 -9.586 7.610 1.00 88.00 89 ALA A N 1
ATOM 689 C CA . ALA A 1 89 ? -9.078 -10.818 8.362 1.00 88.00 89 ALA A CA 1
ATOM 690 C C . ALA A 1 89 ? -7.764 -11.574 8.584 1.00 88.00 89 ALA A C 1
ATOM 692 O O . ALA A 1 89 ? -7.492 -11.992 9.707 1.00 88.00 89 ALA A O 1
ATOM 693 N N . THR A 1 90 ? -6.942 -11.711 7.540 1.00 90.31 90 THR A N 1
ATOM 694 C CA . THR A 1 90 ? -5.639 -12.394 7.625 1.00 90.31 90 THR A CA 1
ATOM 695 C C . THR A 1 90 ? -4.501 -11.456 8.018 1.00 90.31 90 THR A C 1
ATOM 697 O O . THR A 1 90 ? -3.434 -11.929 8.394 1.00 90.31 90 THR A O 1
ATOM 700 N N . LYS A 1 91 ? -4.731 -10.137 7.957 1.00 90.44 91 LYS A N 1
ATOM 701 C CA . LYS A 1 91 ? -3.736 -9.081 8.189 1.00 90.44 91 LYS A CA 1
ATOM 702 C C . LYS A 1 91 ? -2.507 -9.229 7.294 1.00 90.44 91 LYS A C 1
ATOM 704 O O . LYS A 1 91 ? -1.382 -9.034 7.742 1.00 90.44 91 LYS A O 1
ATOM 709 N N . SER A 1 92 ? -2.719 -9.583 6.032 1.00 92.75 92 SER A N 1
ATOM 710 C CA . SER A 1 92 ? -1.639 -9.822 5.078 1.00 92.75 92 SER A CA 1
ATOM 711 C C . SER A 1 92 ? -1.923 -9.177 3.730 1.00 92.75 92 SER A C 1
ATOM 713 O O . SER A 1 92 ? -3.079 -9.010 3.330 1.00 92.75 92 SER A O 1
ATOM 715 N N . TRP A 1 93 ? -0.843 -8.820 3.038 1.00 94.81 93 TRP A N 1
ATOM 716 C CA . TRP A 1 93 ? -0.880 -8.388 1.649 1.00 94.81 93 TRP A CA 1
ATOM 717 C C . TRP A 1 93 ? -0.682 -9.574 0.713 1.00 94.81 93 TRP A C 1
ATOM 719 O O . TRP A 1 93 ? 0.069 -10.501 1.008 1.00 94.81 93 TRP A O 1
ATOM 729 N N . GLU A 1 94 ? -1.340 -9.523 -0.436 1.00 95.69 94 GLU A N 1
ATOM 730 C CA . GLU A 1 94 ? -1.165 -10.476 -1.525 1.00 95.69 94 GLU A CA 1
ATOM 731 C C . GLU A 1 94 ? -1.110 -9.735 -2.865 1.00 95.69 94 GLU A C 1
ATOM 733 O O . GLU A 1 94 ? -1.802 -8.732 -3.067 1.00 95.69 94 GLU A O 1
ATOM 738 N N . ALA A 1 95 ? -0.291 -10.232 -3.789 1.00 95.12 95 ALA A N 1
ATOM 739 C CA . ALA A 1 95 ? -0.282 -9.735 -5.156 1.00 95.12 95 ALA A CA 1
ATOM 740 C C . ALA A 1 95 ? -1.558 -10.190 -5.875 1.00 95.12 95 ALA A C 1
ATOM 742 O O . ALA A 1 95 ? -1.963 -11.351 -5.781 1.00 95.12 95 ALA A O 1
ATOM 743 N N . VAL A 1 96 ? -2.186 -9.278 -6.611 1.00 95.12 96 VAL A N 1
ATOM 744 C CA . VAL A 1 96 ? -3.323 -9.584 -7.486 1.00 95.12 96 VAL A CA 1
ATOM 745 C C . VAL A 1 96 ? -2.978 -9.229 -8.931 1.00 95.12 96 VAL A C 1
ATOM 747 O O . VAL A 1 96 ? -1.864 -8.793 -9.226 1.00 95.12 96 VAL A O 1
ATOM 750 N N . ALA A 1 97 ? -3.919 -9.458 -9.850 1.00 92.88 97 ALA A N 1
ATOM 751 C CA . ALA A 1 97 ? -3.714 -9.176 -11.266 1.00 92.88 97 ALA A CA 1
ATOM 752 C C . ALA A 1 97 ? -3.197 -7.735 -11.481 1.00 92.88 97 ALA A C 1
ATOM 754 O O . ALA A 1 97 ? -3.791 -6.795 -10.938 1.00 92.88 97 ALA A O 1
ATOM 755 N N . PRO A 1 98 ? -2.108 -7.548 -12.249 1.00 90.31 98 PRO A N 1
ATOM 756 C CA . PRO A 1 98 ? -1.552 -6.228 -12.502 1.00 90.31 98 PRO A CA 1
ATOM 757 C C . PRO A 1 98 ? -2.472 -5.409 -13.417 1.00 90.31 98 PRO A C 1
ATOM 759 O O . PRO A 1 98 ? -3.284 -5.947 -14.170 1.00 90.31 98 PRO A O 1
ATOM 762 N N . MET A 1 99 ? -2.312 -4.089 -13.387 1.00 87.75 99 MET A N 1
ATOM 763 C CA . MET A 1 99 ? -2.934 -3.195 -14.359 1.00 87.75 99 MET A CA 1
ATOM 764 C C . MET A 1 99 ? -2.331 -3.430 -15.751 1.00 87.75 99 MET A C 1
ATOM 766 O O . MET A 1 99 ? -1.127 -3.656 -15.892 1.00 87.75 99 MET A O 1
ATOM 770 N N . ALA A 1 100 ? -3.162 -3.336 -16.790 1.00 85.56 100 ALA A N 1
ATOM 771 C CA . ALA A 1 100 ? -2.706 -3.453 -18.176 1.00 85.56 100 ALA A CA 1
ATOM 772 C C . ALA A 1 100 ? -1.725 -2.331 -18.557 1.00 85.56 100 ALA A C 1
ATOM 774 O O . ALA A 1 100 ? -0.773 -2.562 -19.296 1.00 85.56 100 ALA A O 1
ATOM 775 N N . THR A 1 101 ? -1.935 -1.139 -17.996 1.00 79.88 101 THR A N 1
ATOM 776 C CA . THR A 1 101 ? -1.070 0.023 -18.191 1.00 79.88 101 THR A CA 1
ATOM 777 C C . THR A 1 101 ? -0.471 0.430 -16.844 1.00 79.88 101 THR A C 1
ATOM 779 O O . THR A 1 101 ? -1.221 0.607 -15.878 1.00 79.88 101 THR A O 1
ATOM 782 N N . PRO A 1 102 ? 0.861 0.578 -16.732 1.00 75.00 102 PRO A N 1
ATOM 783 C CA . PRO A 1 102 ? 1.475 1.181 -15.558 1.00 75.00 102 PRO A CA 1
ATOM 784 C C . PRO A 1 102 ? 0.997 2.624 -15.393 1.00 75.00 102 PRO A C 1
ATOM 786 O O . PRO A 1 102 ? 0.980 3.396 -16.351 1.00 75.00 102 PRO A O 1
ATOM 789 N N . HIS A 1 103 ? 0.621 3.001 -14.174 1.00 66.19 103 HIS A N 1
ATOM 790 C CA . HIS A 1 103 ? 0.215 4.368 -13.869 1.00 66.19 103 HIS A CA 1
ATOM 791 C C . HIS A 1 103 ? 1.010 4.899 -12.684 1.00 66.19 103 HIS A C 1
ATOM 793 O O . HIS A 1 103 ? 0.979 4.315 -11.598 1.00 66.19 103 HIS A O 1
ATOM 799 N N . GLU A 1 104 ? 1.667 6.043 -12.873 1.00 61.44 104 GLU A N 1
ATOM 800 C CA . GLU A 1 104 ? 2.010 6.900 -11.753 1.00 61.44 104 GLU A CA 1
ATOM 801 C C . GLU A 1 104 ? 0.814 7.808 -11.483 1.00 61.44 104 GLU A C 1
ATOM 803 O O . GLU A 1 104 ? -0.114 7.969 -12.291 1.00 61.44 104 GLU A O 1
ATOM 808 N N . ALA A 1 105 ? 0.787 8.370 -10.293 1.00 55.41 105 ALA A N 1
ATOM 809 C CA . ALA A 1 105 ? -0.152 9.417 -9.999 1.00 55.41 105 ALA A CA 1
ATOM 810 C C . ALA A 1 105 ? 0.624 10.736 -10.090 1.00 55.41 105 ALA A C 1
ATOM 812 O O . ALA A 1 105 ? 1.315 11.136 -9.157 1.00 55.41 105 ALA A O 1
ATOM 813 N N . GLU A 1 106 ? 0.587 11.351 -11.279 1.00 49.44 106 GLU A N 1
ATOM 814 C CA . GLU A 1 106 ? 1.147 12.685 -11.494 1.00 49.44 106 GLU A CA 1
ATOM 815 C C . GLU A 1 106 ? 0.484 13.663 -10.518 1.00 49.44 106 GLU A C 1
ATOM 817 O O . GLU A 1 106 ? -0.736 13.851 -10.511 1.00 49.44 106 GLU A O 1
ATOM 822 N N . ALA A 1 107 ? 1.306 14.323 -9.705 1.00 45.22 107 ALA A N 1
ATOM 823 C CA . ALA A 1 107 ? 0.865 15.210 -8.633 1.00 45.22 107 ALA A CA 1
ATOM 824 C C . ALA A 1 107 ? 0.197 16.517 -9.095 1.00 45.22 107 ALA A C 1
ATOM 826 O O . ALA A 1 107 ? -0.161 17.346 -8.261 1.00 45.22 107 ALA A O 1
ATOM 827 N N . ARG A 1 108 ? 0.004 16.721 -10.405 1.00 44.94 108 ARG A N 1
ATOM 828 C CA . ARG A 1 108 ? -0.632 17.932 -10.949 1.00 44.94 108 ARG A CA 1
ATOM 829 C C . ARG A 1 108 ? -2.157 17.917 -10.873 1.00 44.94 108 ARG A C 1
ATOM 831 O O . ARG A 1 108 ? -2.760 18.982 -10.956 1.00 44.94 108 ARG A O 1
ATOM 838 N N . PHE A 1 109 ? -2.778 16.758 -10.650 1.00 41.25 109 PHE A N 1
ATOM 839 C CA . PHE A 1 109 ? -4.232 16.647 -10.528 1.00 41.25 109 PHE A CA 1
ATOM 840 C C . PHE A 1 109 ? -4.626 15.607 -9.474 1.00 41.25 109 PHE A C 1
ATOM 842 O O . PHE A 1 109 ? -4.988 14.480 -9.801 1.00 41.25 109 PHE A O 1
ATOM 849 N N . TYR A 1 110 ? -4.617 15.991 -8.197 1.00 47.66 110 TYR A N 1
ATOM 850 C CA . TYR A 1 110 ? -5.384 15.271 -7.180 1.00 47.66 110 TYR A CA 1
ATOM 851 C C . TYR A 1 110 ? -6.490 16.170 -6.641 1.00 47.66 110 TYR A C 1
ATOM 853 O O . TYR A 1 110 ? -6.231 17.232 -6.079 1.00 47.66 110 TYR A O 1
ATOM 861 N N . PRO A 1 111 ? -7.728 15.678 -6.695 1.00 46.91 111 PRO A N 1
ATOM 862 C CA . PRO A 1 111 ? -8.453 15.537 -5.452 1.00 46.91 111 PRO A CA 1
ATOM 863 C C . PRO A 1 111 ? -8.918 14.091 -5.358 1.00 46.91 111 PRO A C 1
ATOM 865 O O . PRO A 1 111 ? -9.718 13.642 -6.178 1.00 46.91 111 PRO A O 1
ATOM 868 N N . THR A 1 112 ? -8.459 13.317 -4.374 1.00 42.03 112 THR A N 1
ATOM 869 C CA . THR A 1 112 ? -9.172 12.066 -4.069 1.00 42.03 112 THR A CA 1
ATOM 870 C C . THR A 1 112 ? -9.082 11.667 -2.603 1.00 42.03 112 THR A C 1
ATOM 872 O O . THR A 1 112 ? -8.449 10.694 -2.225 1.00 42.03 112 THR A O 1
ATOM 875 N N . ALA A 1 113 ? -9.854 12.379 -1.788 1.00 39.34 113 ALA A N 1
ATOM 876 C CA . ALA A 1 113 ? -10.707 11.726 -0.806 1.00 39.34 113 ALA A CA 1
ATOM 877 C C . ALA A 1 113 ? -12.160 12.051 -1.187 1.00 39.34 113 ALA A C 1
ATOM 879 O O . ALA A 1 113 ? -12.737 13.025 -0.717 1.00 39.34 113 ALA A O 1
ATOM 880 N N . ALA A 1 114 ? -12.754 11.273 -2.095 1.00 38.56 114 ALA A N 1
ATOM 881 C CA . ALA A 1 114 ? -14.181 11.374 -2.392 1.00 38.56 114 ALA A CA 1
ATOM 882 C C . ALA A 1 114 ? -14.928 10.262 -1.648 1.00 38.56 114 ALA A C 1
ATOM 884 O O . ALA A 1 114 ? -15.281 9.228 -2.211 1.00 38.56 114 ALA A O 1
ATOM 885 N N . VAL A 1 115 ? -15.193 10.481 -0.357 1.00 43.00 115 VAL A N 1
ATOM 886 C CA . VAL A 1 115 ? -16.242 9.734 0.343 1.00 43.00 115 VAL A CA 1
ATOM 887 C C . VAL A 1 115 ? -17.570 10.230 -0.217 1.00 43.00 115 VAL A C 1
ATOM 889 O O . VAL A 1 115 ? -18.124 11.229 0.243 1.00 43.00 115 VAL A O 1
ATOM 892 N N . ARG A 1 116 ? -18.107 9.543 -1.227 1.00 31.34 116 ARG A N 1
ATOM 893 C CA . ARG A 1 116 ? -19.482 9.783 -1.664 1.00 31.34 116 ARG A CA 1
ATOM 894 C C . ARG A 1 116 ? -20.420 9.205 -0.604 1.00 31.34 116 ARG A C 1
ATOM 896 O O . ARG A 1 116 ? -20.900 8.083 -0.735 1.00 31.34 116 ARG A O 1
ATOM 903 N N . ARG A 1 117 ? -20.695 9.968 0.463 1.00 35.66 117 ARG A N 1
ATOM 904 C CA . ARG A 1 117 ? -21.902 9.729 1.266 1.00 35.66 117 ARG A CA 1
ATOM 905 C C . ARG A 1 117 ? -23.077 9.867 0.302 1.00 35.66 117 ARG A C 1
ATOM 907 O O . ARG A 1 117 ? -23.265 10.929 -0.289 1.00 35.66 117 ARG A O 1
ATOM 914 N N . GLY A 1 118 ? -23.810 8.777 0.079 1.00 31.77 118 GLY A N 1
ATOM 915 C CA . GLY A 1 118 ? -25.051 8.823 -0.685 1.00 31.77 118 GLY A CA 1
ATOM 916 C C . GLY A 1 118 ? -25.936 9.941 -0.136 1.00 31.77 118 GLY A C 1
ATOM 917 O O . GLY A 1 118 ? -26.105 10.052 1.079 1.00 31.77 118 GLY A O 1
ATOM 918 N N . ARG A 1 119 ? -26.447 10.801 -1.025 1.00 37.03 119 ARG A N 1
ATOM 919 C CA . ARG A 1 119 ? -27.509 11.752 -0.683 1.00 37.03 119 ARG A CA 1
ATOM 920 C C . ARG A 1 119 ? -28.641 10.961 -0.015 1.00 37.03 119 ARG A C 1
ATOM 922 O O . ARG A 1 119 ? -29.077 9.976 -0.612 1.00 37.03 119 ARG A O 1
ATOM 929 N N . PRO A 1 120 ? -29.145 11.365 1.161 1.00 35.88 120 PRO A N 1
ATOM 930 C CA . PRO A 1 120 ? -30.460 10.915 1.567 1.00 35.88 120 PRO A CA 1
ATOM 931 C C . PRO A 1 120 ? -31.449 11.486 0.551 1.00 35.88 120 PRO A C 1
ATOM 933 O O . PRO A 1 120 ? -31.492 12.698 0.333 1.00 35.88 120 PRO A O 1
ATOM 936 N N . GLU A 1 121 ? -32.187 10.605 -0.117 1.00 37.62 121 GLU A N 1
ATOM 937 C CA . GLU A 1 121 ? -33.368 10.961 -0.896 1.00 37.62 121 GLU A CA 1
ATOM 938 C C . GLU A 1 121 ? -34.249 11.898 -0.061 1.00 37.62 121 GLU A C 1
ATOM 940 O O . GLU A 1 121 ? -34.696 11.554 1.038 1.00 37.62 121 GLU A O 1
ATOM 945 N N . ALA A 1 122 ? -34.460 13.114 -0.560 1.00 39.00 122 ALA A N 1
ATOM 946 C CA . ALA A 1 122 ? -35.388 14.047 0.045 1.00 39.00 122 ALA A CA 1
ATOM 947 C C . ALA A 1 122 ? -36.804 13.481 -0.124 1.00 39.00 122 ALA A C 1
ATOM 949 O O . ALA A 1 122 ? -37.321 13.404 -1.238 1.00 39.00 122 ALA A O 1
ATOM 950 N N . ARG A 1 123 ? -37.433 13.076 0.986 1.00 40.88 123 ARG A N 1
ATOM 951 C CA . ARG A 1 123 ? -38.876 12.813 1.021 1.00 40.88 123 ARG A CA 1
ATOM 952 C C . ARG A 1 123 ? -39.618 14.060 0.517 1.00 40.88 123 ARG A C 1
ATOM 954 O O . ARG A 1 123 ? -39.320 15.154 1.002 1.00 40.88 123 ARG A O 1
ATOM 961 N N . PRO A 1 124 ? -40.597 13.928 -0.391 1.00 37.44 124 PRO A N 1
ATOM 962 C CA . PRO A 1 124 ? -41.398 15.067 -0.810 1.00 37.44 124 PRO A CA 1
ATOM 963 C C . PRO A 1 124 ? -42.263 15.537 0.366 1.00 37.44 124 PRO A C 1
ATOM 965 O O . PRO A 1 124 ? -42.956 14.736 0.995 1.00 37.44 124 PRO A O 1
ATOM 968 N N . GLN A 1 125 ? -42.200 16.831 0.687 1.00 42.28 125 GLN A N 1
ATOM 969 C CA . GLN A 1 125 ? -43.114 17.434 1.655 1.00 42.28 125 GLN A CA 1
ATOM 970 C C . GLN A 1 125 ? -44.512 17.604 1.037 1.00 42.28 125 GLN A C 1
ATOM 972 O O . GLN A 1 125 ? -44.612 17.965 -0.141 1.00 42.28 125 GLN A O 1
ATOM 977 N N . PRO A 1 126 ? -45.597 17.387 1.801 1.00 39.59 126 PRO A N 1
ATOM 978 C CA . PRO A 1 126 ? -46.943 17.700 1.340 1.00 39.59 126 PRO A CA 1
ATOM 979 C C . PRO A 1 126 ? -47.122 19.223 1.240 1.00 39.59 126 PRO A C 1
ATOM 981 O O . PRO A 1 126 ? -46.800 19.963 2.168 1.00 39.59 126 PRO A O 1
ATOM 984 N N . ARG A 1 127 ? -47.627 19.700 0.096 1.00 46.91 127 ARG A N 1
ATOM 985 C CA . ARG A 1 127 ? -47.961 21.116 -0.116 1.00 46.91 127 ARG A CA 1
ATOM 986 C C . ARG A 1 127 ? -49.186 21.481 0.728 1.00 46.91 127 ARG A C 1
ATOM 988 O O . ARG A 1 127 ? -50.244 20.883 0.553 1.00 46.91 127 ARG A O 1
ATOM 995 N N . LEU A 1 128 ? -49.046 22.469 1.609 1.00 49.22 128 LEU A N 1
ATOM 996 C CA . LEU A 1 128 ? -50.181 23.132 2.256 1.00 49.22 128 LEU A CA 1
ATOM 997 C C . LEU A 1 128 ? -50.939 23.992 1.222 1.00 49.22 128 LEU A C 1
ATOM 999 O O . LEU A 1 128 ? -50.296 24.589 0.353 1.00 49.22 128 LEU A O 1
ATOM 1003 N N . PRO A 1 129 ? -52.282 24.065 1.285 1.00 44.78 129 PRO A N 1
ATOM 1004 C CA . PRO A 1 129 ? -53.071 24.883 0.372 1.00 44.78 129 PRO A CA 1
ATOM 1005 C C . PRO A 1 129 ? -52.849 26.375 0.647 1.00 44.78 129 PRO A C 1
ATOM 1007 O O . PRO A 1 129 ? -52.765 26.805 1.797 1.00 44.78 129 PRO A O 1
ATOM 1010 N N . GLN A 1 130 ? -52.745 27.165 -0.424 1.00 47.53 130 GLN A N 1
ATOM 1011 C CA . GLN A 1 130 ? -52.576 28.611 -0.323 1.00 47.53 130 GLN A CA 1
ATOM 1012 C C . GLN A 1 130 ? -53.874 29.277 0.133 1.00 47.53 130 GLN A C 1
ATOM 1014 O O . GLN A 1 130 ? -54.922 29.117 -0.492 1.00 47.53 130 GLN A O 1
ATOM 1019 N N . LEU A 1 131 ? -53.780 30.043 1.218 1.00 42.38 131 LEU A N 1
ATOM 1020 C CA . LEU A 1 131 ? -54.836 30.913 1.713 1.00 42.38 131 LEU A CA 1
ATOM 1021 C C . LEU A 1 131 ? -54.610 32.336 1.191 1.00 42.38 131 LEU A C 1
ATOM 1023 O O . LEU A 1 131 ? -53.707 33.030 1.646 1.00 42.38 131 LEU A O 1
ATOM 1027 N N . GLY A 1 132 ? -55.500 32.746 0.284 1.00 41.09 132 GLY A N 1
ATOM 1028 C CA . GLY A 1 132 ? -55.956 34.125 0.114 1.00 41.09 132 GLY A CA 1
ATOM 1029 C C . GLY A 1 132 ? -55.115 35.029 -0.789 1.00 41.09 132 GLY A C 1
ATOM 1030 O O . GLY A 1 132 ? -53.932 35.241 -0.558 1.00 41.09 132 GLY A O 1
ATOM 1031 N N . ARG A 1 133 ? -55.778 35.730 -1.714 1.00 44.72 133 ARG A N 1
ATOM 1032 C CA . ARG A 1 133 ? -56.441 36.995 -1.361 1.00 44.72 133 ARG A CA 1
ATOM 1033 C C . ARG A 1 133 ? -57.424 37.415 -2.458 1.00 44.72 133 ARG A C 1
ATOM 1035 O O . ARG A 1 133 ? -57.076 37.433 -3.630 1.00 44.72 133 ARG A O 1
ATOM 1042 N N . ALA A 1 134 ? -58.640 37.743 -2.040 1.00 42.28 134 ALA A N 1
ATOM 1043 C CA . ALA A 1 134 ? -59.576 38.547 -2.809 1.00 42.28 134 ALA A CA 1
ATOM 1044 C C . ALA A 1 134 ? -59.110 40.009 -2.797 1.00 42.28 134 ALA A C 1
ATOM 1046 O O . ALA A 1 134 ? -58.757 40.486 -1.716 1.00 42.28 134 ALA A O 1
ATOM 1047 N N . VAL A 1 135 ? -59.104 40.663 -3.962 1.00 47.44 135 VAL A N 1
ATOM 1048 C CA . VAL A 1 135 ? -59.727 41.966 -4.291 1.00 47.44 135 VAL A CA 1
ATOM 1049 C C . VAL A 1 135 ? -59.861 42.012 -5.810 1.00 47.44 135 VAL A C 1
ATOM 1051 O O . VAL A 1 135 ? -58.849 41.706 -6.479 1.00 47.44 135 VAL A O 1
#

Sequence (135 aa):
AAAGRRRCRSARRPRMFVFGGRSSDAAFVNSLERYDPSTNEWEEEAVAPMLTARRCVRTAVLNGKLYSAGGQNEADLATFNAVERYDLATKSWEAVAPMATPHEAEARFYPTAAVRRGRPEARPQPRLPQLGRAV